Protein AF-A0A1Q7WBQ8-F1 (afdb_monomer_lite)

Structure (mmCIF, N/CA/C/O backbone):
data_AF-A0A1Q7WBQ8-F1
#
_entry.id   AF-A0A1Q7WBQ8-F1
#
loop_
_atom_site.group_PDB
_atom_site.id
_atom_site.type_symbol
_atom_site.label_atom_id
_atom_site.label_alt_id
_atom_site.label_comp_id
_atom_site.label_asym_id
_atom_site.label_entity_id
_atom_site.label_seq_id
_atom_site.pdbx_PDB_ins_code
_atom_site.Cartn_x
_atom_site.Cartn_y
_atom_site.Cartn_z
_atom_site.occupancy
_atom_site.B_iso_or_equiv
_atom_site.auth_seq_id
_atom_site.auth_comp_id
_atom_site.auth_asym_id
_atom_site.auth_atom_id
_atom_site.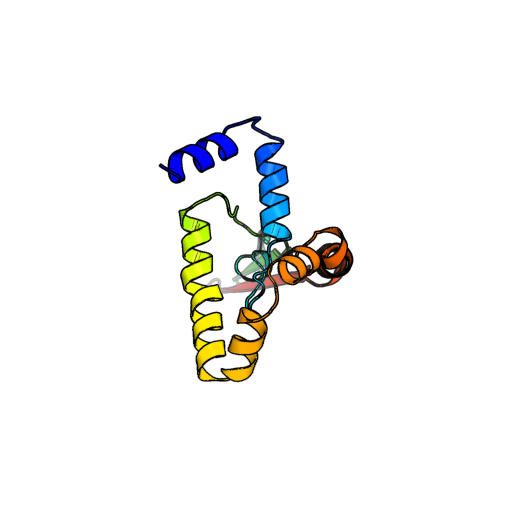pdbx_PDB_model_num
ATOM 1 N N . MET A 1 1 ? 10.502 16.579 19.975 1.00 47.69 1 MET A N 1
ATOM 2 C CA . MET A 1 1 ? 9.260 16.388 19.186 1.00 47.69 1 MET A CA 1
ATOM 3 C C . MET A 1 1 ? 9.135 14.914 18.799 1.00 47.69 1 MET A C 1
ATOM 5 O O . MET A 1 1 ? 10.150 14.234 18.769 1.00 47.69 1 MET A O 1
ATOM 9 N N . ILE A 1 2 ? 7.937 14.410 18.470 1.00 51.09 2 ILE A N 1
ATOM 10 C CA . ILE A 1 2 ? 7.731 13.013 18.008 1.00 51.09 2 ILE A CA 1
ATOM 11 C C . ILE A 1 2 ? 8.656 12.670 16.823 1.00 51.09 2 ILE A C 1
ATOM 13 O O . ILE A 1 2 ? 9.191 11.570 16.739 1.00 51.09 2 ILE A O 1
ATOM 17 N N . LYS A 1 3 ? 8.935 13.648 15.954 1.00 49.38 3 LYS A N 1
ATOM 18 C CA . LYS A 1 3 ? 9.882 13.533 14.835 1.00 49.38 3 LYS A CA 1
ATOM 19 C C . LYS A 1 3 ? 11.294 13.102 15.266 1.00 49.38 3 LYS A C 1
ATOM 21 O O . LYS A 1 3 ? 11.910 12.289 14.585 1.00 49.38 3 LYS A O 1
ATOM 26 N N . ASP A 1 4 ? 11.780 13.597 16.403 1.00 53.31 4 ASP A N 1
ATOM 27 C CA . ASP A 1 4 ? 13.140 13.315 16.881 1.00 53.31 4 ASP A CA 1
ATOM 28 C C . ASP A 1 4 ? 13.260 11.885 17.424 1.00 53.31 4 ASP A C 1
ATOM 30 O O . ASP A 1 4 ? 14.266 11.224 17.193 1.00 53.31 4 ASP A O 1
ATOM 34 N N . GLN A 1 5 ? 12.202 11.369 18.061 1.00 57.50 5 GLN A N 1
ATOM 35 C CA . GLN A 1 5 ? 12.140 9.988 18.561 1.00 57.50 5 GLN A CA 1
ATOM 36 C C . GLN A 1 5 ? 12.090 8.968 17.413 1.00 57.50 5 GLN A C 1
ATOM 38 O O . GLN A 1 5 ? 12.747 7.930 17.471 1.00 57.50 5 GLN A O 1
ATOM 43 N N . TYR A 1 6 ? 11.381 9.293 16.327 1.00 55.12 6 TYR A N 1
ATOM 44 C CA . TYR A 1 6 ? 11.367 8.479 15.108 1.00 55.12 6 TYR A CA 1
ATOM 45 C C . TYR A 1 6 ? 12.714 8.502 14.376 1.00 55.12 6 TYR A C 1
ATOM 47 O O . TYR A 1 6 ? 13.190 7.458 13.936 1.00 55.12 6 TYR A O 1
ATOM 55 N N . ASN A 1 7 ? 13.365 9.666 14.301 1.00 56.00 7 ASN A N 1
ATOM 56 C CA . ASN A 1 7 ? 14.715 9.775 13.748 1.00 56.00 7 ASN A CA 1
ATOM 57 C C . ASN A 1 7 ? 15.749 9.017 14.597 1.00 56.00 7 ASN A C 1
ATOM 59 O O . ASN A 1 7 ? 16.709 8.478 14.051 1.00 56.00 7 ASN A O 1
ATOM 63 N N . GLN A 1 8 ? 15.557 8.949 15.918 1.00 57.19 8 GLN A N 1
ATOM 64 C CA . GLN A 1 8 ? 16.416 8.184 16.818 1.00 57.19 8 GLN A CA 1
ATOM 65 C C . GLN A 1 8 ? 16.238 6.669 16.627 1.00 57.19 8 GLN A C 1
ATOM 67 O O . GLN A 1 8 ? 17.239 5.966 16.566 1.00 57.19 8 GLN A O 1
ATOM 72 N N . MET A 1 9 ? 15.008 6.174 16.426 1.00 54.03 9 MET A N 1
ATOM 73 C CA . MET A 1 9 ? 14.751 4.776 16.033 1.00 54.03 9 MET A CA 1
ATOM 74 C C . MET A 1 9 ? 15.319 4.434 14.651 1.00 54.03 9 MET A C 1
ATOM 76 O O . MET A 1 9 ? 15.893 3.366 14.474 1.00 54.03 9 MET A O 1
ATOM 80 N N . TYR A 1 10 ? 15.190 5.336 13.675 1.00 51.00 10 TYR A N 1
ATOM 81 C CA . TYR A 1 10 ? 15.710 5.124 12.320 1.00 51.00 10 TYR A CA 1
ATOM 82 C C . TYR A 1 10 ? 17.247 5.024 12.275 1.00 51.00 10 TYR A C 1
ATOM 84 O O . TYR A 1 10 ? 17.799 4.353 11.403 1.00 51.00 10 TYR A O 1
ATOM 92 N N . ASN A 1 11 ? 17.936 5.673 13.221 1.00 53.81 11 ASN A N 1
ATOM 93 C CA . ASN A 1 11 ? 19.398 5.756 13.275 1.00 53.81 11 ASN A CA 1
ATOM 94 C C . ASN A 1 11 ? 20.056 4.847 14.333 1.00 53.81 11 ASN A C 1
ATOM 96 O O . ASN A 1 11 ? 21.284 4.844 14.426 1.00 53.81 11 ASN A O 1
ATOM 100 N N . HIS A 1 12 ? 19.289 4.087 15.123 1.00 46.88 12 HIS A N 1
ATOM 101 C CA . HIS A 1 12 ? 19.838 3.121 16.082 1.00 46.88 12 HIS A CA 1
ATOM 102 C C . HIS A 1 12 ? 20.068 1.762 15.389 1.00 46.88 12 HIS A C 1
ATOM 104 O O . HIS A 1 12 ? 19.160 1.234 14.751 1.00 46.88 12 HIS A O 1
ATOM 110 N N . ASP A 1 13 ? 21.284 1.213 15.486 1.00 47.75 13 ASP A N 1
ATOM 111 C CA . ASP A 1 13 ? 21.698 -0.121 15.000 1.00 47.75 13 ASP A CA 1
ATOM 112 C C . ASP A 1 13 ? 21.444 -0.408 13.506 1.00 47.75 13 ASP A C 1
ATOM 114 O O . ASP A 1 13 ? 20.605 -1.209 13.084 1.00 47.75 13 ASP A O 1
ATOM 118 N N . ASN A 1 14 ? 22.255 0.282 12.702 1.00 51.25 14 ASN A N 1
ATOM 119 C CA . ASN A 1 14 ? 22.068 0.668 11.301 1.00 51.25 14 ASN A CA 1
ATOM 120 C C . ASN A 1 14 ? 21.960 -0.417 10.189 1.00 51.25 14 ASN A C 1
ATOM 122 O O . ASN A 1 14 ? 21.888 -0.023 9.023 1.00 51.25 14 ASN A O 1
ATOM 126 N N . PRO A 1 15 ? 21.899 -1.738 10.455 1.00 55.09 15 PRO A N 1
ATOM 127 C CA . PRO A 1 15 ? 21.284 -2.683 9.506 1.00 55.09 15 PRO A CA 1
ATOM 128 C C . PRO A 1 15 ? 19.993 -3.332 10.030 1.00 55.09 15 PRO A C 1
ATOM 130 O O . PRO A 1 15 ? 19.080 -3.603 9.252 1.00 55.09 15 PRO A O 1
ATOM 133 N N . VAL A 1 16 ? 19.882 -3.566 11.340 1.00 55.31 16 VAL A N 1
ATOM 134 C CA . VAL A 1 16 ? 18.800 -4.380 11.922 1.00 55.31 16 VAL A CA 1
ATOM 135 C C . VAL A 1 16 ? 17.517 -3.567 12.056 1.00 55.31 16 VAL A C 1
ATOM 137 O O . VAL A 1 16 ? 16.451 -4.041 11.665 1.00 55.31 16 VAL A O 1
ATOM 140 N N . GLY A 1 17 ? 17.610 -2.315 12.518 1.00 53.44 17 GLY A N 1
ATOM 141 C CA . GLY A 1 17 ? 16.442 -1.439 12.672 1.00 53.44 17 GLY A CA 1
ATOM 142 C C . GLY A 1 17 ? 15.743 -1.137 11.341 1.00 53.44 17 GLY A C 1
ATOM 143 O O . GLY A 1 17 ? 14.512 -1.133 11.258 1.00 53.44 17 GLY A O 1
ATOM 144 N N . LYS A 1 18 ? 16.521 -0.968 10.264 1.00 57.84 18 LYS A N 1
ATOM 145 C CA . LYS A 1 18 ? 15.999 -0.734 8.909 1.00 57.84 18 LYS A CA 1
ATOM 146 C C . LYS A 1 18 ? 15.287 -1.958 8.350 1.00 57.84 18 LYS A C 1
ATOM 148 O O . LYS A 1 18 ? 14.173 -1.813 7.860 1.00 57.84 18 LYS A O 1
ATOM 153 N N . VAL A 1 19 ? 15.883 -3.146 8.476 1.00 58.94 19 VAL A N 1
ATOM 154 C CA . VAL A 1 19 ? 15.268 -4.409 8.033 1.00 58.94 19 VAL A CA 1
ATOM 155 C C . VAL A 1 19 ? 14.000 -4.707 8.827 1.00 58.94 19 VAL A C 1
ATOM 157 O O . VAL A 1 19 ? 12.973 -5.035 8.240 1.00 58.94 19 VAL A O 1
ATOM 160 N N . PHE A 1 20 ? 14.035 -4.529 10.148 1.00 59.12 20 PHE A N 1
ATOM 161 C CA . PHE A 1 20 ? 12.864 -4.724 10.999 1.00 59.12 20 PHE A CA 1
ATOM 162 C C . PHE A 1 20 ? 11.722 -3.774 10.623 1.00 59.12 20 PHE A C 1
ATOM 164 O O . PHE A 1 20 ? 10.573 -4.193 10.493 1.00 59.12 20 PHE A O 1
ATOM 171 N N . THR A 1 21 ? 12.028 -2.496 10.389 1.00 59.94 21 THR A N 1
ATOM 172 C CA . THR A 1 21 ? 10.983 -1.526 10.045 1.00 59.94 21 THR A CA 1
ATOM 173 C C . THR A 1 21 ? 10.482 -1.685 8.611 1.00 59.94 21 THR A C 1
ATOM 175 O O . THR A 1 21 ? 9.307 -1.459 8.329 1.00 59.94 21 THR A O 1
ATOM 178 N N . TYR A 1 22 ? 11.343 -2.144 7.706 1.00 56.12 22 TYR A N 1
ATOM 179 C CA . TYR A 1 22 ? 10.949 -2.524 6.356 1.00 56.12 22 TYR A CA 1
ATOM 180 C C . TYR A 1 22 ? 10.022 -3.746 6.364 1.00 56.12 22 TYR A C 1
ATOM 182 O O . TYR A 1 22 ? 8.981 -3.721 5.710 1.00 56.12 22 TYR A O 1
ATOM 190 N N . MET A 1 23 ? 10.315 -4.764 7.187 1.00 59.59 23 MET A N 1
ATOM 191 C CA . MET A 1 23 ? 9.381 -5.872 7.421 1.00 59.59 23 MET A CA 1
ATOM 192 C C . MET A 1 23 ? 8.050 -5.358 7.965 1.00 59.59 23 MET A C 1
ATOM 194 O O . MET A 1 23 ? 7.013 -5.710 7.419 1.00 59.59 23 MET A O 1
ATOM 198 N N . MET A 1 24 ? 8.061 -4.481 8.976 1.00 64.44 24 MET A N 1
ATOM 199 C CA . MET A 1 24 ? 6.837 -3.870 9.517 1.00 64.44 24 MET A CA 1
ATOM 200 C C . MET A 1 24 ? 6.052 -3.068 8.474 1.00 64.44 24 MET A C 1
ATOM 202 O O . MET A 1 24 ? 4.826 -3.081 8.499 1.00 64.44 24 MET A O 1
ATOM 206 N N . THR A 1 25 ? 6.740 -2.401 7.545 1.00 62.59 25 THR A N 1
ATOM 207 C CA . THR A 1 25 ? 6.104 -1.706 6.414 1.00 62.59 25 THR A CA 1
ATOM 208 C C . THR A 1 25 ? 5.447 -2.712 5.476 1.00 62.59 25 THR A C 1
ATOM 210 O O . THR A 1 25 ? 4.292 -2.551 5.111 1.00 62.59 25 THR A O 1
ATOM 213 N N . THR A 1 26 ? 6.155 -3.792 5.158 1.00 61.84 26 THR A N 1
ATOM 214 C CA . THR A 1 26 ? 5.680 -4.860 4.273 1.00 61.84 26 THR A CA 1
ATOM 215 C C . THR A 1 26 ? 4.435 -5.553 4.838 1.00 61.84 26 THR A C 1
ATOM 217 O O . THR A 1 26 ? 3.483 -5.807 4.113 1.00 61.84 26 THR A O 1
ATOM 220 N N . VAL A 1 27 ? 4.395 -5.810 6.150 1.00 63.44 27 VAL A N 1
ATOM 221 C CA . VAL A 1 27 ? 3.238 -6.452 6.804 1.00 63.44 27 VAL A CA 1
ATOM 222 C C . VAL A 1 27 ? 2.136 -5.471 7.220 1.00 63.44 27 VAL A C 1
ATOM 224 O O . VAL A 1 27 ? 1.065 -5.880 7.673 1.00 63.44 27 VAL A O 1
ATOM 227 N N . GLY A 1 28 ? 2.391 -4.170 7.102 1.00 62.81 28 GLY A N 1
ATOM 228 C CA . GLY A 1 28 ? 1.543 -3.101 7.606 1.00 62.81 28 GLY A CA 1
ATOM 229 C C . GLY A 1 28 ? 0.425 -2.719 6.644 1.00 62.81 28 GLY A C 1
ATOM 230 O O . GLY A 1 28 ? 0.437 -1.618 6.113 1.00 62.81 28 GLY A O 1
ATOM 231 N N . ALA A 1 29 ? -0.564 -3.592 6.442 1.00 63.38 29 ALA A N 1
ATOM 232 C CA . ALA A 1 29 ? -1.806 -3.179 5.768 1.00 63.38 29 ALA A CA 1
ATOM 233 C C . ALA A 1 29 ? -2.701 -2.375 6.722 1.00 63.38 29 ALA A C 1
ATOM 235 O O . ALA A 1 29 ? -2.851 -2.764 7.891 1.00 63.38 29 ALA A O 1
ATOM 236 N N . ALA A 1 30 ? -3.306 -1.292 6.229 1.00 60.91 30 ALA A N 1
ATOM 237 C CA . ALA A 1 30 ? -4.300 -0.537 6.978 1.00 60.91 30 ALA A CA 1
ATOM 238 C C . ALA A 1 30 ? -5.553 -1.396 7.228 1.00 60.91 30 ALA A C 1
ATOM 240 O O . ALA A 1 30 ? -5.970 -2.198 6.400 1.00 60.91 30 ALA A O 1
ATOM 241 N N . SER A 1 31 ? -6.184 -1.234 8.393 1.00 59.28 31 SER A N 1
ATOM 242 C CA . SER A 1 31 ? -7.391 -1.984 8.775 1.00 59.28 31 SER A CA 1
ATOM 243 C C . SER A 1 31 ? -8.678 -1.454 8.124 1.00 59.28 31 SER A C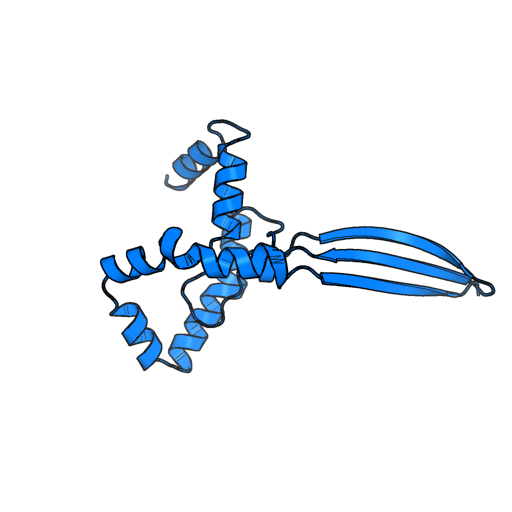 1
ATOM 245 O O . SER A 1 31 ? -9.780 -1.751 8.587 1.00 59.28 31 SER A O 1
ATOM 247 N N . ILE A 1 32 ? -8.543 -0.637 7.079 1.00 57.81 32 ILE A N 1
ATOM 248 C CA . ILE A 1 32 ? -9.642 0.031 6.388 1.00 57.81 32 ILE A CA 1
ATOM 249 C C . ILE A 1 32 ? -9.958 -0.780 5.125 1.00 57.81 32 ILE A C 1
ATOM 251 O O . ILE A 1 32 ? -9.072 -0.956 4.286 1.00 57.81 32 ILE A O 1
ATOM 255 N N . PRO A 1 33 ? -11.194 -1.281 4.967 1.00 69.50 33 PRO A N 1
ATOM 256 C CA . PRO A 1 33 ? -11.587 -2.007 3.766 1.00 69.50 33 PRO A CA 1
ATOM 257 C C . PRO A 1 33 ? -11.322 -1.193 2.494 1.00 69.50 33 PRO A C 1
ATOM 259 O O . PRO A 1 33 ? -11.679 -0.018 2.427 1.00 69.50 33 PRO A O 1
ATOM 262 N N . GLY A 1 34 ? -10.717 -1.829 1.488 1.00 65.50 34 GLY A N 1
ATOM 263 C CA . GLY A 1 34 ? -10.419 -1.204 0.195 1.00 65.50 34 GLY A CA 1
ATOM 264 C C . GLY A 1 34 ? -9.134 -0.372 0.144 1.00 65.50 34 GLY A C 1
ATOM 265 O O . GLY A 1 34 ? -8.919 0.306 -0.854 1.00 65.50 34 GLY A O 1
ATOM 266 N N . THR A 1 35 ? -8.302 -0.409 1.189 1.00 73.75 35 THR A N 1
ATOM 267 C CA . THR A 1 35 ? -6.939 0.146 1.137 1.00 73.75 35 THR A CA 1
ATOM 268 C C . THR A 1 35 ? -5.960 -0.860 0.561 1.00 73.75 35 THR A C 1
ATOM 270 O O . THR A 1 35 ? -6.132 -2.067 0.742 1.00 73.75 35 THR A O 1
ATOM 273 N N . HIS A 1 36 ? -4.934 -0.350 -0.111 1.00 81.12 36 HIS A N 1
ATOM 274 C CA . HIS A 1 36 ? -3.852 -1.170 -0.635 1.00 81.12 36 HIS A CA 1
ATOM 275 C C . HIS A 1 36 ? -2.810 -1.405 0.454 1.00 81.12 36 HIS A C 1
ATOM 277 O O . HIS A 1 36 ? -2.546 -0.529 1.284 1.00 81.12 36 HIS A O 1
ATOM 283 N N . THR A 1 37 ? -2.167 -2.568 0.456 1.00 79.44 37 THR A N 1
ATOM 284 C CA . THR A 1 37 ? -0.935 -2.751 1.228 1.00 79.44 37 THR A CA 1
ATOM 285 C C . THR A 1 37 ? 0.160 -1.812 0.697 1.00 79.44 37 THR A C 1
ATOM 287 O O . THR A 1 37 ? 0.109 -1.383 -0.458 1.00 79.44 37 THR A O 1
ATOM 290 N N . PRO A 1 38 ? 1.193 -1.479 1.490 1.00 77.62 38 PRO A N 1
ATOM 291 C CA . PRO A 1 38 ? 2.307 -0.668 0.999 1.00 77.62 38 PRO A CA 1
ATOM 292 C C . PRO A 1 38 ? 2.974 -1.227 -0.269 1.00 77.62 38 PRO A C 1
ATOM 294 O O . PRO A 1 38 ? 3.375 -0.447 -1.132 1.00 77.62 38 PRO A O 1
ATOM 297 N N . GLY A 1 39 ? 3.058 -2.557 -0.395 1.00 77.81 39 GLY A N 1
ATOM 298 C CA . GLY A 1 39 ? 3.570 -3.234 -1.588 1.00 77.81 39 GLY A CA 1
ATOM 299 C C . GLY A 1 39 ? 2.650 -3.104 -2.800 1.00 77.81 39 GLY A C 1
ATOM 300 O O . GLY A 1 39 ? 3.130 -2.888 -3.904 1.00 77.81 39 GLY A O 1
ATOM 301 N N . GLU A 1 40 ? 1.333 -3.148 -2.604 1.00 81.50 40 GLU A N 1
ATOM 302 C CA . GLU A 1 40 ? 0.360 -2.905 -3.678 1.00 81.50 40 GLU A CA 1
ATOM 303 C C . GLU A 1 40 ? 0.331 -1.430 -4.116 1.00 81.50 40 GLU A C 1
ATOM 305 O O . GLU A 1 40 ? 0.175 -1.144 -5.301 1.00 81.50 40 GLU A O 1
ATOM 310 N N . TYR A 1 41 ? 0.507 -0.488 -3.180 1.00 82.56 41 TYR A N 1
ATOM 311 C CA . TYR A 1 41 ? 0.499 0.950 -3.470 1.00 82.56 41 TYR A CA 1
ATOM 312 C C . TYR A 1 41 ? 1.734 1.392 -4.266 1.00 82.56 41 TYR A C 1
ATOM 314 O O . TYR A 1 41 ? 1.611 2.100 -5.266 1.00 82.56 41 TYR A O 1
ATOM 322 N N . ARG A 1 42 ? 2.932 0.976 -3.834 1.00 83.75 42 ARG A N 1
ATOM 323 C CA . ARG A 1 42 ? 4.184 1.228 -4.561 1.00 83.75 42 ARG A CA 1
ATOM 324 C C . ARG A 1 42 ? 5.105 0.009 -4.499 1.00 83.75 42 ARG A C 1
ATOM 326 O O . ARG A 1 42 ? 5.927 -0.088 -3.582 1.00 83.75 42 ARG A O 1
ATOM 333 N N . PRO A 1 43 ? 4.986 -0.920 -5.461 1.00 86.00 43 PRO A N 1
ATOM 334 C CA . PRO A 1 43 ? 5.786 -2.133 -5.462 1.00 86.00 43 PRO A CA 1
ATOM 335 C C . PRO A 1 43 ? 7.225 -1.865 -5.904 1.00 86.00 43 PRO A C 1
ATOM 337 O O . PRO A 1 43 ? 7.488 -1.218 -6.923 1.00 86.00 43 PRO A O 1
ATOM 340 N N . LEU A 1 44 ? 8.171 -2.465 -5.189 1.00 83.62 44 LEU A N 1
ATOM 341 C CA . LEU A 1 44 ? 9.559 -2.553 -5.603 1.00 83.62 44 LEU A CA 1
ATOM 342 C C . LEU A 1 44 ? 9.632 -3.393 -6.881 1.00 83.62 44 LEU A C 1
ATOM 344 O O . LEU A 1 44 ? 9.213 -4.553 -6.912 1.00 83.62 44 LEU A O 1
ATOM 348 N N . THR A 1 45 ? 10.189 -2.791 -7.927 1.00 87.38 45 THR A N 1
ATOM 349 C CA . THR A 1 45 ? 10.339 -3.396 -9.250 1.00 87.38 45 THR A CA 1
ATOM 350 C C . THR A 1 45 ? 11.816 -3.440 -9.622 1.00 87.38 45 THR A C 1
ATOM 352 O O . THR A 1 45 ? 12.524 -2.446 -9.468 1.00 87.38 45 THR A O 1
ATOM 355 N N . PHE A 1 46 ? 12.290 -4.574 -10.132 1.00 86.56 46 PHE A N 1
ATOM 356 C CA . PHE A 1 46 ? 13.651 -4.715 -10.648 1.00 86.56 46 PHE A CA 1
ATOM 357 C C . PHE A 1 46 ? 13.636 -5.355 -12.031 1.00 86.56 46 PHE A C 1
ATOM 359 O O . PHE A 1 46 ? 12.807 -6.207 -12.332 1.00 86.56 46 PHE A O 1
ATOM 366 N N . GLY A 1 47 ? 14.540 -4.928 -12.902 1.00 86.44 47 GLY A N 1
ATOM 367 C CA . GLY A 1 47 ? 14.530 -5.345 -14.295 1.00 86.44 47 GLY A CA 1
ATOM 368 C C . GLY A 1 47 ? 15.450 -4.496 -15.145 1.00 86.44 47 GLY A C 1
ATOM 369 O O . GLY A 1 47 ? 16.169 -3.637 -14.629 1.00 86.44 47 GLY A O 1
ATOM 370 N N . GLY A 1 48 ? 15.417 -4.736 -16.447 1.00 85.31 48 GLY A N 1
ATOM 371 C CA . GLY A 1 48 ? 16.235 -3.999 -17.393 1.00 85.31 48 GLY A CA 1
ATOM 372 C C . GLY A 1 48 ? 15.648 -4.026 -18.790 1.00 85.31 48 GLY A C 1
ATOM 373 O O . GLY A 1 48 ? 14.913 -4.944 -19.158 1.00 85.31 48 GLY A O 1
ATOM 374 N N . ASP A 1 49 ? 16.015 -3.008 -19.556 1.00 91.00 49 ASP A N 1
ATOM 375 C CA . ASP A 1 49 ? 15.717 -2.925 -20.974 1.00 91.00 49 ASP A CA 1
ATOM 376 C C . ASP A 1 49 ? 16.909 -3.386 -21.804 1.00 91.00 49 ASP A C 1
ATOM 378 O O . ASP A 1 49 ? 18.062 -3.066 -21.499 1.00 91.00 49 ASP A O 1
ATOM 382 N N . VAL A 1 50 ? 16.616 -4.059 -22.910 1.00 88.00 50 VAL A N 1
ATOM 383 C CA . VAL A 1 50 ? 17.591 -4.421 -23.932 1.00 88.00 50 VAL A CA 1
ATOM 384 C C . VAL A 1 50 ? 17.097 -3.923 -25.282 1.00 88.00 50 VAL A C 1
ATOM 386 O O . VAL A 1 50 ? 15.956 -4.166 -25.668 1.00 88.00 50 VAL A O 1
ATOM 389 N N . ASP A 1 51 ? 17.975 -3.240 -26.011 1.00 90.12 51 ASP A N 1
ATOM 390 C CA . ASP A 1 51 ? 17.715 -2.839 -27.388 1.00 90.12 51 ASP A CA 1
ATOM 391 C C . ASP A 1 51 ? 18.148 -3.977 -28.328 1.00 90.12 51 ASP A C 1
ATOM 393 O O . ASP A 1 51 ? 19.321 -4.357 -28.380 1.00 90.12 51 ASP A O 1
ATOM 397 N N . VAL A 1 52 ? 17.194 -4.537 -29.065 1.00 88.31 52 VAL A N 1
ATOM 398 C CA . VAL A 1 52 ? 17.393 -5.636 -30.010 1.00 88.31 52 VAL A CA 1
ATOM 399 C C . VAL A 1 52 ? 17.284 -5.087 -31.436 1.00 88.31 52 VAL A C 1
ATOM 401 O O . VAL A 1 52 ? 16.245 -4.533 -31.804 1.00 88.31 52 VAL A O 1
ATOM 404 N N . PRO A 1 53 ? 18.326 -5.218 -32.273 1.00 86.25 53 PRO A N 1
ATOM 405 C CA . PRO A 1 53 ? 18.230 -4.824 -33.671 1.00 86.25 53 PRO A CA 1
ATOM 406 C C . PRO A 1 53 ? 17.271 -5.760 -34.417 1.00 86.25 53 PRO A C 1
ATOM 408 O O . PRO A 1 53 ? 17.381 -6.984 -34.327 1.00 86.25 53 PRO A O 1
ATOM 411 N N . VAL A 1 54 ? 16.352 -5.182 -35.188 1.00 88.12 54 VAL A N 1
ATOM 412 C CA . VAL A 1 54 ? 15.419 -5.904 -36.064 1.00 88.12 54 VAL A CA 1
ATOM 413 C C . VAL A 1 54 ? 15.561 -5.400 -37.500 1.00 88.12 54 VAL A C 1
ATOM 415 O O . VAL A 1 54 ? 16.130 -4.342 -37.749 1.00 88.12 54 VAL A O 1
ATOM 418 N N . ALA A 1 55 ? 15.050 -6.154 -38.477 1.00 86.44 55 ALA A N 1
ATOM 419 C CA . ALA A 1 55 ? 15.307 -5.904 -39.902 1.00 86.44 55 ALA A CA 1
ATOM 420 C C . ALA A 1 55 ? 14.967 -4.479 -40.396 1.00 86.44 55 ALA A C 1
ATOM 422 O O . ALA A 1 55 ? 15.506 -4.044 -41.409 1.00 86.44 55 ALA A O 1
ATOM 423 N N . ILE A 1 56 ? 14.080 -3.762 -39.699 1.00 85.62 56 ILE A N 1
ATOM 424 C CA . ILE A 1 56 ? 13.570 -2.437 -40.089 1.00 85.62 56 ILE A CA 1
ATOM 425 C C . ILE A 1 56 ? 13.703 -1.369 -38.985 1.00 85.62 56 ILE A C 1
ATOM 427 O O . ILE A 1 56 ? 13.044 -0.329 -39.048 1.00 85.62 56 ILE A O 1
ATOM 431 N N . GLY A 1 57 ? 14.526 -1.604 -37.959 1.00 89.19 57 GLY A N 1
ATOM 432 C CA . GLY A 1 57 ? 14.651 -0.683 -36.828 1.00 89.19 57 GLY A CA 1
ATOM 433 C C . GLY A 1 57 ? 15.287 -1.306 -35.592 1.00 89.19 57 GLY A C 1
ATOM 434 O O . GLY A 1 57 ? 16.000 -2.304 -35.671 1.00 89.19 57 GLY A O 1
ATOM 435 N N . THR A 1 58 ? 14.984 -0.725 -34.437 1.00 89.62 58 THR A N 1
ATOM 436 C CA . THR A 1 58 ? 15.403 -1.239 -33.130 1.00 89.62 58 THR A CA 1
ATOM 437 C C . THR A 1 58 ? 14.170 -1.480 -32.276 1.00 89.62 58 THR A C 1
ATOM 439 O O . THR A 1 58 ? 13.331 -0.591 -32.131 1.00 89.62 58 THR A O 1
ATOM 442 N N . GLU A 1 59 ? 14.069 -2.670 -31.698 1.00 88.62 59 GLU A N 1
ATOM 443 C CA . GLU A 1 59 ? 13.043 -3.017 -30.720 1.00 88.62 59 GLU A CA 1
ATOM 444 C C . GLU A 1 59 ? 13.635 -2.884 -29.320 1.00 88.62 59 GLU A C 1
ATOM 446 O O . GLU A 1 59 ? 14.610 -3.561 -28.998 1.00 88.62 59 GLU A O 1
ATOM 451 N N . ARG A 1 60 ? 13.066 -2.029 -28.471 1.00 89.38 60 ARG A N 1
ATOM 452 C CA . ARG A 1 60 ? 13.422 -2.005 -27.051 1.00 89.38 60 ARG A CA 1
ATOM 453 C C . ARG A 1 60 ? 12.518 -2.973 -26.309 1.00 89.38 60 ARG A C 1
ATOM 455 O O . ARG A 1 60 ? 11.307 -2.798 -26.354 1.00 89.38 60 ARG A O 1
ATOM 462 N N . VAL A 1 61 ? 13.094 -3.952 -25.622 1.00 88.25 61 VAL A N 1
ATOM 463 C CA . VAL A 1 61 ? 12.356 -4.928 -24.810 1.00 88.25 61 VAL A CA 1
ATOM 464 C C . VAL A 1 61 ? 12.743 -4.752 -23.346 1.00 88.25 61 VAL A C 1
ATOM 466 O O . VAL A 1 61 ? 13.910 -4.915 -22.995 1.00 88.25 61 VAL A O 1
ATOM 469 N N . GLY A 1 62 ? 11.770 -4.427 -22.501 1.00 89.75 62 GLY A N 1
ATOM 470 C CA . GLY A 1 62 ? 11.904 -4.320 -21.051 1.00 89.75 62 GLY A CA 1
ATOM 471 C C . GLY A 1 62 ? 11.367 -5.569 -20.362 1.00 89.75 62 GLY A C 1
ATOM 472 O O . GLY A 1 62 ? 10.264 -6.024 -20.665 1.00 89.75 62 GLY A O 1
ATOM 473 N N . VAL A 1 63 ? 12.133 -6.136 -19.427 1.00 88.12 63 VAL A N 1
ATOM 474 C CA . VAL A 1 63 ? 11.660 -7.217 -18.548 1.00 88.12 63 VAL A CA 1
ATOM 475 C C . VAL A 1 63 ? 11.800 -6.764 -17.106 1.00 88.12 63 VAL A C 1
ATOM 477 O O . VAL A 1 63 ? 12.912 -6.541 -16.621 1.00 88.12 63 VAL A O 1
ATOM 480 N N . HIS A 1 64 ? 10.667 -6.660 -16.418 1.00 90.19 64 HIS A N 1
ATOM 481 C CA . HIS A 1 64 ? 10.575 -6.161 -15.055 1.00 90.19 64 HIS A CA 1
ATOM 482 C C . HIS A 1 64 ? 9.853 -7.163 -14.158 1.00 90.19 64 HIS A C 1
ATOM 484 O O . HIS A 1 64 ? 8.730 -7.576 -14.430 1.00 90.19 64 HIS A O 1
ATOM 490 N N . VAL A 1 65 ? 10.491 -7.544 -13.057 1.00 87.25 65 VAL A N 1
ATOM 491 C CA . VAL A 1 65 ? 9.875 -8.312 -11.978 1.00 87.25 65 VAL A CA 1
ATOM 492 C C . VAL A 1 65 ? 9.343 -7.326 -10.953 1.00 87.25 65 VAL A C 1
ATOM 494 O O . VAL A 1 65 ? 10.096 -6.528 -10.392 1.00 87.25 65 VAL A O 1
ATOM 497 N N . VAL A 1 66 ? 8.041 -7.388 -10.715 1.00 88.56 66 VAL A N 1
ATOM 498 C CA . VAL A 1 66 ? 7.356 -6.599 -9.699 1.00 88.56 66 VAL A CA 1
ATOM 499 C C . VAL A 1 66 ? 7.143 -7.484 -8.479 1.00 88.56 66 VAL A C 1
ATOM 501 O O . VAL A 1 66 ? 6.667 -8.616 -8.595 1.00 88.56 66 VAL A O 1
ATOM 504 N N . THR A 1 67 ? 7.541 -6.976 -7.318 1.00 83.75 67 THR A N 1
ATOM 505 C CA . THR A 1 67 ? 7.485 -7.714 -6.055 1.00 83.75 67 THR A CA 1
ATOM 506 C C . THR A 1 67 ? 6.348 -7.209 -5.167 1.00 83.75 67 THR A C 1
ATOM 508 O O . THR A 1 67 ? 5.975 -6.041 -5.275 1.00 83.75 67 THR A O 1
ATOM 511 N N . PRO A 1 68 ? 5.865 -8.028 -4.217 1.00 79.31 68 PRO A N 1
ATOM 512 C CA . PRO A 1 68 ? 4.974 -7.564 -3.150 1.00 79.31 68 PRO A CA 1
ATOM 513 C C . PRO A 1 68 ? 5.651 -6.667 -2.111 1.00 79.31 68 PRO A C 1
ATOM 515 O O . PRO A 1 68 ? 5.027 -6.265 -1.129 1.00 79.31 68 PRO A O 1
ATOM 518 N N . LEU A 1 69 ? 6.949 -6.400 -2.253 1.00 82.19 69 LEU A N 1
ATOM 519 C CA . LEU A 1 69 ? 7.675 -5.585 -1.298 1.00 82.19 69 LEU A CA 1
ATOM 520 C C . LEU A 1 69 ? 7.503 -4.107 -1.660 1.00 82.19 69 LEU A C 1
ATOM 522 O O . LEU A 1 69 ? 7.594 -3.763 -2.835 1.00 82.19 69 LEU A O 1
ATOM 526 N N . PRO A 1 70 ? 7.291 -3.215 -0.684 1.00 83.19 70 PRO A N 1
ATOM 527 C CA . PRO A 1 70 ? 7.187 -1.789 -0.953 1.00 83.19 70 PRO A CA 1
ATOM 528 C C . PRO A 1 70 ? 8.532 -1.214 -1.416 1.00 83.19 70 PRO A C 1
ATOM 530 O O . PRO A 1 70 ? 9.592 -1.575 -0.896 1.00 83.19 70 PRO A O 1
ATOM 533 N N . ASP A 1 71 ? 8.499 -0.257 -2.340 1.00 83.81 71 ASP A N 1
ATOM 534 C CA . ASP A 1 71 ? 9.677 0.518 -2.761 1.00 83.81 71 ASP A CA 1
ATOM 535 C C . ASP A 1 71 ? 10.139 1.544 -1.705 1.00 83.81 71 ASP A C 1
ATOM 537 O O . ASP A 1 71 ? 11.165 2.208 -1.867 1.00 83.81 71 ASP A O 1
ATOM 541 N N . PHE A 1 72 ? 9.403 1.645 -0.594 1.00 76.31 72 PHE A N 1
ATOM 542 C CA . PHE A 1 72 ? 9.597 2.635 0.453 1.00 76.31 72 PHE A CA 1
ATOM 543 C C . PHE A 1 72 ? 9.558 2.040 1.860 1.00 76.31 72 PHE A C 1
ATOM 545 O O . PHE A 1 72 ? 9.151 0.902 2.093 1.00 76.31 72 PHE A O 1
ATOM 552 N N . ASN A 1 73 ? 9.972 2.851 2.835 1.00 73.69 73 ASN A N 1
ATOM 553 C CA . ASN A 1 73 ? 9.924 2.505 4.251 1.00 73.69 73 ASN A CA 1
ATOM 554 C C . ASN A 1 73 ? 8.983 3.459 5.002 1.00 73.69 73 ASN A C 1
ATOM 556 O O . ASN A 1 73 ? 9.132 4.676 4.900 1.00 73.69 73 ASN A O 1
ATOM 560 N N . ILE A 1 74 ? 8.061 2.926 5.812 1.00 69.06 74 ILE A N 1
ATOM 561 C CA . ILE A 1 74 ? 7.063 3.705 6.567 1.00 69.06 74 ILE A CA 1
ATOM 562 C C . ILE A 1 74 ? 7.682 4.670 7.594 1.00 69.06 74 ILE A C 1
ATOM 564 O O . ILE A 1 74 ? 7.018 5.594 8.083 1.00 69.06 74 ILE A O 1
ATOM 568 N N . THR A 1 75 ? 8.960 4.484 7.949 1.00 71.25 75 THR A N 1
ATOM 569 C CA . THR A 1 75 ? 9.697 5.447 8.784 1.00 71.25 75 THR A CA 1
ATOM 570 C C . THR A 1 75 ? 10.007 6.744 8.065 1.00 71.25 75 THR A C 1
ATOM 572 O O . THR A 1 75 ? 10.174 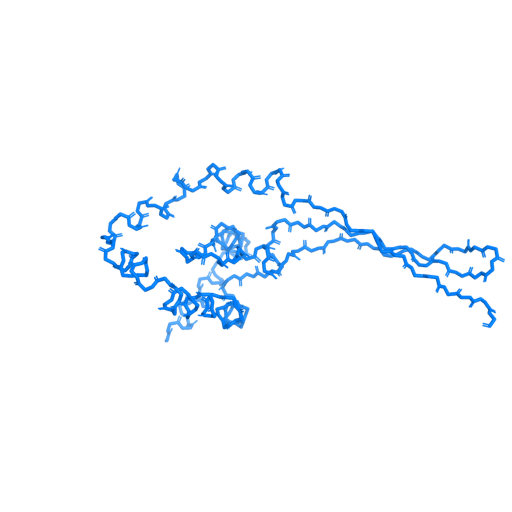7.763 8.737 1.00 71.25 75 THR A O 1
ATOM 575 N N . ASN A 1 76 ? 10.073 6.741 6.730 1.00 79.56 76 ASN A N 1
ATOM 576 C CA . ASN A 1 76 ? 10.193 7.976 5.976 1.00 79.56 76 ASN A CA 1
ATOM 577 C C . ASN A 1 76 ? 8.880 8.753 6.103 1.00 79.56 76 ASN A C 1
ATOM 579 O O . ASN A 1 76 ? 7.812 8.303 5.688 1.00 79.56 76 ASN A O 1
ATOM 583 N N . ALA A 1 77 ? 8.962 9.934 6.714 1.00 74.75 77 ALA A N 1
ATOM 584 C CA . ALA A 1 77 ? 7.793 10.759 6.965 1.00 74.75 77 ALA A CA 1
ATOM 585 C C . ALA A 1 77 ? 7.088 11.179 5.668 1.00 74.75 77 ALA A C 1
ATOM 587 O O . ALA A 1 77 ? 5.863 11.218 5.657 1.00 74.75 77 ALA A O 1
ATOM 588 N N . GLN A 1 78 ? 7.837 11.473 4.602 1.00 82.62 78 GLN A N 1
ATOM 589 C CA . GLN A 1 78 ? 7.270 11.915 3.331 1.00 82.62 78 GLN A CA 1
ATOM 590 C C . GLN A 1 78 ? 6.506 10.781 2.647 1.00 82.62 78 GLN A C 1
ATOM 592 O O . GLN A 1 78 ? 5.349 10.964 2.284 1.00 82.62 78 GLN A O 1
ATOM 597 N N . ASP A 1 79 ? 7.122 9.602 2.549 1.00 79.56 79 ASP A N 1
ATOM 598 C CA . ASP A 1 79 ? 6.504 8.422 1.936 1.00 79.56 79 ASP A CA 1
ATOM 599 C C . ASP A 1 79 ? 5.255 7.973 2.697 1.00 79.56 79 ASP A C 1
ATOM 601 O O . ASP A 1 79 ? 4.224 7.659 2.107 1.00 79.56 79 ASP A O 1
ATOM 605 N N . ARG A 1 80 ? 5.314 8.006 4.033 1.00 81.44 80 ARG A N 1
ATOM 606 C CA . ARG A 1 80 ? 4.149 7.705 4.864 1.00 81.44 80 ARG A CA 1
ATOM 607 C C . ARG A 1 80 ? 3.015 8.703 4.638 1.00 81.44 80 ARG A C 1
ATOM 609 O O . ARG A 1 80 ? 1.862 8.290 4.579 1.00 81.44 80 ARG A O 1
ATOM 616 N N . TRP A 1 81 ? 3.313 10.000 4.560 1.00 82.38 81 TRP A N 1
ATOM 617 C CA . TRP A 1 81 ? 2.285 11.015 4.312 1.00 82.38 81 TRP A CA 1
ATOM 618 C C . TRP A 1 81 ? 1.671 10.891 2.920 1.00 82.38 81 TRP A C 1
ATOM 620 O O . TRP A 1 81 ? 0.463 11.081 2.791 1.00 82.38 81 TRP A O 1
ATOM 630 N N . ASP A 1 82 ? 2.471 10.536 1.917 1.00 87.56 82 ASP A N 1
ATOM 631 C CA . ASP A 1 82 ? 1.992 10.250 0.567 1.00 87.56 82 ASP A CA 1
ATOM 632 C C . ASP A 1 82 ? 0.988 9.087 0.567 1.00 87.56 82 ASP A C 1
ATOM 634 O O . ASP A 1 82 ? -0.160 9.273 0.167 1.00 87.56 82 ASP A O 1
ATOM 638 N N . TYR A 1 83 ? 1.371 7.942 1.145 1.00 81.75 83 TYR A N 1
ATOM 639 C CA . TYR A 1 83 ? 0.491 6.777 1.294 1.00 81.75 83 TYR A CA 1
ATOM 640 C C . TYR A 1 83 ? -0.798 7.113 2.058 1.00 81.75 83 TYR A C 1
ATOM 642 O O . TYR A 1 83 ? -1.900 6.749 1.644 1.00 81.75 83 TYR A O 1
ATOM 650 N N . VAL A 1 84 ? -0.694 7.868 3.159 1.00 81.75 84 VAL A N 1
ATOM 651 C CA . VAL A 1 84 ? -1.881 8.244 3.935 1.00 81.75 84 VAL A CA 1
ATOM 652 C C . VAL A 1 84 ? -2.837 9.108 3.112 1.00 81.75 84 VAL A C 1
ATOM 654 O O . VAL A 1 84 ? -4.043 8.867 3.131 1.00 81.75 84 VAL A O 1
ATOM 657 N N . THR A 1 85 ? -2.303 10.100 2.401 1.00 87.50 85 THR A N 1
ATOM 658 C CA . THR A 1 85 ? -3.091 11.121 1.698 1.00 87.50 85 THR A CA 1
ATOM 659 C C . THR A 1 85 ? -3.735 10.585 0.426 1.00 87.50 85 THR A C 1
ATOM 661 O O . THR A 1 85 ? -4.860 10.974 0.117 1.00 87.50 85 THR A O 1
ATOM 664 N N . HIS A 1 86 ? -3.049 9.701 -0.296 1.00 89.88 86 HIS A N 1
ATOM 665 C CA . HIS A 1 86 ? -3.497 9.233 -1.606 1.00 89.88 86 HIS A CA 1
ATOM 666 C C . HIS A 1 86 ? -4.206 7.876 -1.580 1.00 89.88 86 HIS A C 1
ATOM 668 O O . HIS A 1 86 ? -4.983 7.610 -2.493 1.00 89.88 86 HIS A O 1
ATOM 674 N N . ASP A 1 87 ? -4.011 7.057 -0.543 1.00 86.75 87 ASP A N 1
ATOM 675 C CA . ASP A 1 87 ? -4.660 5.743 -0.440 1.00 86.75 87 ASP A CA 1
ATOM 676 C C . ASP A 1 87 ? -5.636 5.677 0.742 1.00 86.75 87 ASP A C 1
ATOM 678 O O . ASP A 1 87 ? -6.859 5.616 0.578 1.00 86.75 87 ASP A O 1
ATOM 682 N N . THR A 1 88 ? -5.108 5.761 1.966 1.00 83.31 88 THR A N 1
ATOM 683 C CA . THR A 1 88 ? -5.900 5.404 3.154 1.00 83.31 88 THR A CA 1
ATOM 684 C C . THR A 1 88 ? -6.982 6.419 3.518 1.00 83.31 88 THR A C 1
ATOM 686 O O . THR A 1 88 ? -8.088 6.030 3.900 1.00 83.31 88 THR A O 1
ATOM 689 N N . LEU A 1 89 ? -6.696 7.721 3.409 1.00 86.62 89 LEU A N 1
ATOM 690 C CA . LEU A 1 89 ? -7.650 8.769 3.757 1.00 86.62 89 LEU A CA 1
ATOM 691 C C . LEU A 1 89 ? -8.836 8.799 2.777 1.00 86.62 89 LEU A C 1
ATOM 693 O O . LEU A 1 89 ? -9.974 8.792 3.257 1.00 86.62 89 LEU A O 1
ATOM 697 N N . PRO A 1 90 ? -8.629 8.773 1.445 1.00 89.44 90 PRO A N 1
ATOM 698 C CA . PRO A 1 90 ? -9.730 8.661 0.494 1.00 89.44 90 PRO A CA 1
ATOM 699 C C . PRO A 1 90 ? -10.573 7.398 0.706 1.00 89.44 90 PRO A C 1
ATOM 701 O O . PRO A 1 90 ? -11.802 7.483 0.715 1.00 89.44 90 PRO A O 1
ATOM 704 N N . ALA A 1 91 ? -9.946 6.241 0.954 1.00 85.44 91 ALA A N 1
ATOM 705 C CA . ALA A 1 91 ? -10.665 4.995 1.231 1.00 85.44 91 ALA A CA 1
ATOM 706 C C . ALA A 1 91 ? -11.527 5.094 2.500 1.00 85.44 91 ALA A C 1
ATOM 708 O O . ALA A 1 91 ? -12.681 4.666 2.513 1.00 85.44 91 ALA A O 1
ATOM 709 N N . TYR A 1 92 ? -11.008 5.724 3.557 1.00 83.31 92 TYR A N 1
ATOM 710 C CA . TYR A 1 92 ? -11.772 5.971 4.778 1.00 83.31 92 TYR A CA 1
ATOM 711 C C . TYR A 1 92 ? -12.962 6.907 4.548 1.00 83.31 92 TYR A C 1
ATOM 713 O O . TYR A 1 92 ? -14.065 6.646 5.029 1.00 83.31 92 TYR A O 1
ATOM 721 N N . GLN A 1 93 ? -12.757 7.995 3.802 1.00 88.75 93 GLN A N 1
ATOM 722 C CA . GLN A 1 93 ? -13.832 8.925 3.451 1.00 88.75 93 GLN A CA 1
ATOM 723 C C . GLN A 1 93 ? -14.923 8.222 2.642 1.00 88.75 93 GLN A C 1
ATOM 725 O O . GLN A 1 93 ? -16.104 8.402 2.933 1.00 88.75 93 GLN A O 1
ATOM 730 N N . LYS A 1 94 ? -14.528 7.367 1.695 1.00 89.25 94 LYS A N 1
ATOM 731 C CA . LYS A 1 94 ? -15.449 6.539 0.921 1.00 89.25 94 LYS A CA 1
ATOM 732 C C . LYS A 1 94 ? -16.223 5.561 1.806 1.00 89.25 94 LYS A C 1
ATOM 734 O O . LYS A 1 94 ? -17.438 5.481 1.694 1.00 89.25 94 LYS A O 1
ATOM 739 N N . LEU A 1 95 ? -15.561 4.893 2.752 1.00 87.69 95 LEU A N 1
ATOM 740 C CA . LEU A 1 95 ? -16.226 4.010 3.715 1.00 87.69 95 LEU A CA 1
ATOM 741 C C . LEU A 1 95 ? -17.282 4.756 4.547 1.00 87.69 95 LEU A C 1
ATOM 743 O O . LEU A 1 95 ? -18.372 4.234 4.767 1.00 87.69 95 LEU A O 1
ATOM 747 N N . LEU A 1 96 ? -16.979 5.975 5.000 1.00 89.12 96 LEU A N 1
ATOM 748 C CA . LEU A 1 96 ? -17.932 6.800 5.748 1.00 89.12 96 LEU A CA 1
ATOM 749 C C . LEU A 1 96 ? -19.140 7.228 4.906 1.00 89.12 96 LEU A C 1
ATOM 751 O O . LEU A 1 96 ? -20.234 7.358 5.453 1.00 89.12 96 LEU A O 1
ATOM 755 N N . GLN A 1 97 ? -18.936 7.472 3.611 1.00 91.62 97 GLN A N 1
ATOM 756 C CA . GLN A 1 97 ? -19.991 7.879 2.682 1.00 91.62 97 GLN A CA 1
ATOM 757 C C . GLN A 1 97 ? -20.871 6.695 2.268 1.00 91.62 97 GLN A C 1
ATOM 759 O O . GLN A 1 97 ? -22.094 6.780 2.368 1.00 91.62 97 GLN A O 1
ATOM 764 N N . ASP A 1 98 ? -20.250 5.593 1.851 1.00 93.31 98 ASP A N 1
ATOM 765 C CA . ASP A 1 98 ? -20.931 4.460 1.221 1.00 93.31 98 ASP A CA 1
ATOM 766 C C . ASP A 1 98 ? -21.461 3.452 2.256 1.00 93.31 98 ASP A C 1
ATOM 768 O O . ASP A 1 98 ? -22.525 2.856 2.073 1.00 93.31 98 ASP A O 1
ATOM 772 N N . HIS A 1 99 ? -20.741 3.261 3.368 1.00 90.88 99 HIS A N 1
ATOM 773 C CA . HIS A 1 99 ? -21.033 2.236 4.378 1.00 90.88 99 HIS A CA 1
ATOM 774 C C . HIS A 1 99 ? -20.888 2.763 5.822 1.00 90.88 99 HIS A C 1
ATOM 776 O O . HIS A 1 99 ? -20.098 2.234 6.617 1.00 90.88 99 HIS A O 1
ATOM 782 N N . PRO A 1 100 ? -21.677 3.777 6.224 1.00 90.06 100 PRO A N 1
ATOM 783 C CA . PRO A 1 100 ? -21.543 4.423 7.531 1.00 90.06 100 PRO A CA 1
ATOM 784 C C . PRO A 1 100 ? -21.754 3.468 8.715 1.00 90.06 100 PRO A C 1
ATOM 786 O O . PRO A 1 100 ? -21.096 3.608 9.747 1.00 90.06 100 PRO A O 1
ATOM 789 N N . ASP A 1 101 ? -22.633 2.473 8.583 1.00 92.56 101 ASP A N 1
ATOM 790 C CA . ASP A 1 101 ? -22.871 1.493 9.648 1.00 92.56 101 ASP A CA 1
ATOM 791 C C . ASP A 1 101 ? -21.684 0.542 9.833 1.00 92.56 101 ASP A C 1
ATOM 793 O O . ASP A 1 101 ? -21.306 0.242 10.967 1.00 92.56 101 ASP A O 1
ATOM 797 N N . GLN A 1 102 ? -21.025 0.148 8.740 1.00 87.12 102 GLN A N 1
ATOM 798 C CA . GLN A 1 102 ? -19.788 -0.630 8.797 1.00 87.12 102 GLN A CA 1
ATOM 799 C C . GLN A 1 102 ? -18.658 0.186 9.438 1.00 87.12 102 GLN A C 1
ATOM 801 O O . GLN A 1 102 ? -17.936 -0.324 10.296 1.00 87.12 102 GLN A O 1
ATOM 806 N N . ALA A 1 103 ? -18.532 1.471 9.089 1.00 86.75 103 ALA A N 1
ATOM 807 C CA . ALA A 1 103 ? -17.560 2.360 9.721 1.00 86.75 103 ALA A CA 1
ATOM 808 C C . ALA A 1 103 ? -17.789 2.468 11.239 1.00 86.75 103 ALA A C 1
ATOM 810 O O . ALA A 1 103 ? -16.843 2.355 12.021 1.00 86.75 103 ALA A O 1
ATOM 811 N N . ARG A 1 104 ? -19.048 2.622 11.674 1.00 86.50 104 ARG A N 1
ATOM 812 C CA . ARG A 1 104 ? -19.413 2.645 13.100 1.00 86.50 104 ARG A CA 1
ATOM 813 C C . ARG A 1 104 ? -19.064 1.343 13.806 1.00 86.50 104 ARG A C 1
ATOM 815 O O . ARG A 1 104 ? -18.500 1.402 14.892 1.00 86.50 104 ARG A O 1
ATOM 822 N N . GLN A 1 105 ? -19.365 0.194 13.203 1.00 86.94 105 GLN A N 1
ATOM 823 C CA . GLN A 1 105 ? -19.013 -1.111 13.769 1.00 86.94 105 GLN A CA 1
ATOM 824 C C . GLN A 1 105 ? -17.507 -1.244 13.963 1.00 86.94 105 GLN A C 1
ATOM 826 O O . GLN A 1 105 ? -17.067 -1.602 15.051 1.00 86.94 105 GLN A O 1
ATOM 831 N N . ILE A 1 106 ? -16.721 -0.878 12.946 1.00 83.00 106 ILE A N 1
ATOM 832 C CA . ILE A 1 106 ? -15.262 -0.880 13.035 1.00 83.00 106 ILE A CA 1
ATOM 833 C C . ILE A 1 106 ? -14.823 -0.001 14.207 1.00 83.00 106 ILE A C 1
ATOM 835 O O . ILE A 1 106 ? -14.070 -0.466 15.062 1.00 83.00 106 ILE A O 1
ATOM 839 N N . ILE A 1 107 ? -15.275 1.257 14.282 1.00 85.25 107 ILE A N 1
ATOM 840 C CA . ILE A 1 107 ? -14.925 2.211 15.357 1.00 85.25 107 ILE A CA 1
ATOM 841 C C . ILE A 1 107 ? -15.328 1.689 16.742 1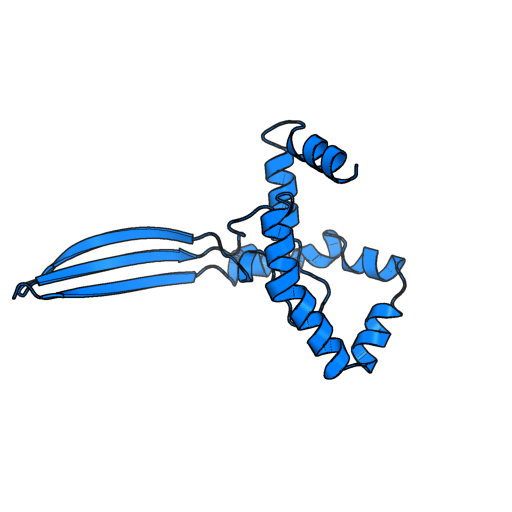.00 85.25 107 ILE A C 1
ATOM 843 O O . ILE A 1 107 ? -14.570 1.867 17.693 1.00 85.25 107 ILE A O 1
ATOM 847 N N . ALA A 1 108 ? -16.478 1.025 16.845 1.00 89.44 108 ALA A N 1
ATOM 848 C CA . ALA A 1 108 ? -16.989 0.460 18.087 1.00 89.44 108 ALA A CA 1
ATOM 849 C C . ALA A 1 108 ? -16.242 -0.805 18.547 1.00 89.44 108 ALA A C 1
ATOM 851 O O . ALA A 1 108 ? -16.401 -1.198 19.703 1.00 89.44 108 ALA A O 1
ATOM 852 N N . THR A 1 109 ? -15.428 -1.439 17.692 1.00 87.19 109 THR A N 1
ATOM 853 C CA . THR A 1 109 ? -14.638 -2.616 18.076 1.00 87.19 109 THR A CA 1
ATOM 854 C C . THR A 1 109 ? -13.703 -2.279 19.245 1.00 87.19 109 THR A C 1
ATOM 856 O O . THR A 1 109 ? -12.902 -1.342 19.123 1.00 87.19 109 THR A O 1
ATOM 859 N N . PRO A 1 110 ? -13.733 -3.055 20.347 1.00 90.19 110 PRO A N 1
ATOM 860 C CA . PRO A 1 110 ? -12.829 -2.866 21.474 1.00 90.19 110 PRO A CA 1
ATOM 861 C C . PRO A 1 110 ? -11.360 -2.823 21.042 1.00 90.19 110 PRO A C 1
ATOM 863 O O . PRO A 1 110 ? -10.914 -3.573 20.170 1.00 90.19 110 PRO A O 1
ATOM 866 N N . VAL A 1 111 ? -10.577 -1.949 21.676 1.00 83.44 111 VAL A N 1
ATOM 867 C CA . VAL A 1 111 ? -9.155 -1.757 21.342 1.00 83.44 111 VAL A CA 1
ATOM 868 C C . VAL A 1 111 ? -8.369 -3.060 21.505 1.00 83.44 111 VAL A C 1
ATOM 870 O O . VAL A 1 111 ? -7.494 -3.355 20.696 1.00 83.44 111 VAL A O 1
ATOM 873 N N . GLN A 1 112 ? -8.703 -3.862 22.515 1.00 83.62 112 GLN A N 1
ATOM 874 C CA . GLN A 1 112 ? -8.089 -5.161 22.779 1.00 83.62 112 GLN A CA 1
ATOM 875 C C . GLN A 1 112 ? -8.293 -6.123 21.606 1.00 83.62 112 GLN A C 1
ATOM 877 O O . GLN A 1 112 ? -7.334 -6.755 21.163 1.00 83.62 112 GLN A O 1
ATOM 882 N N . ASP A 1 113 ? -9.506 -6.170 21.057 1.00 84.81 113 ASP A N 1
ATOM 883 C CA . ASP A 1 113 ? -9.839 -7.024 19.917 1.00 84.81 113 ASP A CA 1
ATOM 884 C C . ASP A 1 113 ? -9.141 -6.534 18.649 1.00 84.81 113 ASP A C 1
ATOM 886 O O . ASP A 1 113 ? -8.572 -7.330 17.903 1.00 84.81 113 ASP A O 1
ATOM 890 N N . ARG A 1 114 ? -9.082 -5.212 18.442 1.00 79.69 114 ARG A N 1
ATOM 891 C CA . ARG A 1 114 ? -8.320 -4.609 17.338 1.00 79.69 114 ARG A CA 1
ATOM 892 C C . ARG A 1 114 ? -6.835 -4.956 17.422 1.00 79.69 114 ARG A C 1
ATOM 894 O O . ARG A 1 114 ? -6.241 -5.330 16.416 1.00 79.69 114 ARG A O 1
ATOM 901 N N . ILE A 1 115 ? -6.233 -4.874 18.608 1.00 81.69 115 ILE A N 1
ATOM 902 C CA . ILE A 1 115 ? -4.837 -5.278 18.817 1.00 81.69 115 ILE A CA 1
ATOM 903 C C . ILE A 1 115 ? -4.676 -6.768 18.515 1.00 81.69 115 ILE A C 1
ATOM 905 O O . ILE A 1 115 ? -3.746 -7.139 17.805 1.00 81.69 115 ILE A O 1
ATOM 909 N N . ALA A 1 116 ? -5.575 -7.621 19.014 1.00 84.19 116 ALA A N 1
ATOM 910 C CA . ALA A 1 116 ? -5.517 -9.061 18.782 1.00 84.19 116 ALA A CA 1
ATOM 911 C C . ALA A 1 116 ? -5.592 -9.415 17.287 1.00 84.19 116 ALA A C 1
ATOM 913 O O . ALA A 1 116 ? -4.794 -10.224 16.820 1.00 84.19 116 ALA A O 1
ATOM 914 N N . GLN A 1 117 ? -6.475 -8.759 16.531 1.00 81.00 117 GLN A N 1
ATOM 915 C CA . G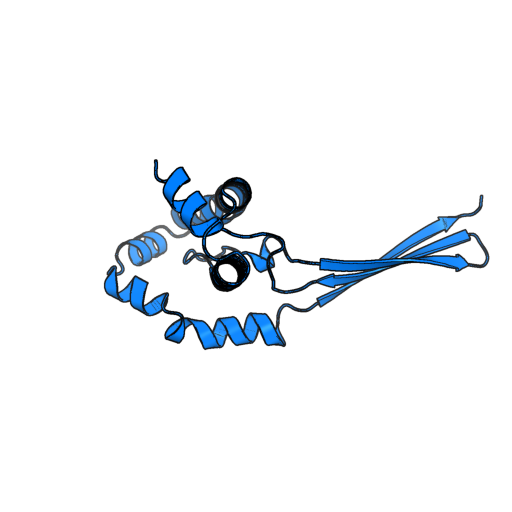LN A 1 117 ? -6.610 -8.926 15.0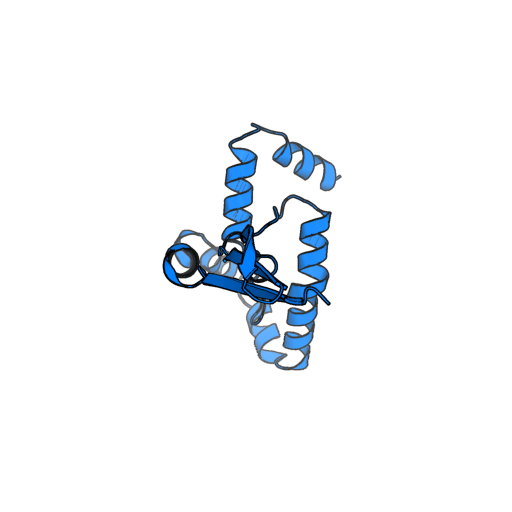79 1.00 81.00 117 GLN A CA 1
ATOM 916 C C . GLN A 1 117 ? -5.383 -8.424 14.305 1.00 81.00 117 GLN A C 1
ATOM 918 O O . GLN A 1 117 ? -5.052 -8.962 13.254 1.00 81.00 117 GLN A O 1
ATOM 923 N N . GLN A 1 118 ? -4.694 -7.403 14.820 1.00 78.69 118 GLN A N 1
ATOM 924 C CA . GLN A 1 118 ? -3.506 -6.824 14.188 1.00 78.69 118 GLN A CA 1
ATOM 925 C C . GLN A 1 118 ? -2.190 -7.479 14.628 1.00 78.69 118 GLN A C 1
ATOM 927 O O . GLN A 1 118 ? -1.125 -7.127 14.122 1.00 78.69 118 GLN A O 1
ATOM 932 N N . ARG A 1 119 ? -2.230 -8.454 15.546 1.00 81.38 119 ARG A N 1
ATOM 933 C CA . ARG A 1 119 ? -1.038 -9.215 15.930 1.00 81.38 119 ARG A CA 1
ATOM 934 C C . ARG A 1 119 ? -0.501 -10.009 14.748 1.00 81.38 119 ARG A C 1
ATOM 936 O O . ARG A 1 119 ? -1.251 -10.667 14.031 1.00 81.38 119 ARG A O 1
ATOM 943 N N . LEU A 1 120 ? 0.826 -10.046 14.638 1.00 75.00 120 LEU A N 1
ATOM 944 C CA . LEU A 1 120 ? 1.513 -10.812 13.600 1.00 75.00 120 LEU A CA 1
ATOM 945 C C . LEU A 1 120 ? 1.083 -12.284 13.590 1.00 75.00 120 LEU A C 1
ATOM 947 O O . LEU A 1 120 ? 0.856 -12.830 12.525 1.00 75.00 120 LEU A O 1
ATOM 951 N N . SER A 1 121 ? 0.874 -12.907 14.754 1.00 80.44 121 SER A N 1
ATOM 952 C CA . SER A 1 121 ? 0.402 -14.297 14.842 1.00 80.44 121 SER A CA 1
ATOM 953 C C . SER A 1 121 ? -0.951 -14.535 14.162 1.00 80.44 121 SER A C 1
ATOM 955 O O . SER A 1 121 ? -1.176 -15.617 13.635 1.00 80.44 121 SER A O 1
ATOM 957 N N . ALA A 1 122 ? -1.847 -13.544 14.179 1.00 81.12 122 ALA A N 1
ATOM 958 C CA . ALA A 1 122 ? -3.154 -13.628 13.531 1.00 81.12 122 ALA A CA 1
ATOM 959 C C . ALA A 1 122 ? -3.073 -13.297 12.032 1.00 81.12 122 ALA A C 1
ATOM 961 O O . ALA A 1 122 ? -3.804 -13.872 11.233 1.00 81.12 122 ALA A O 1
ATOM 962 N N . ARG A 1 123 ? -2.168 -12.388 11.648 1.00 80.31 123 ARG A N 1
ATOM 963 C CA . ARG A 1 123 ? -2.017 -11.908 10.266 1.00 80.31 123 ARG A CA 1
ATOM 964 C C . ARG A 1 123 ? -1.059 -12.736 9.407 1.00 80.31 123 ARG A C 1
ATOM 966 O O . ARG A 1 123 ? -1.141 -12.668 8.185 1.00 80.31 123 ARG A O 1
ATOM 973 N N . TRP A 1 124 ? -0.150 -13.488 10.028 1.00 77.94 124 TRP A N 1
ATOM 974 C CA . TRP A 1 124 ? 0.946 -14.187 9.352 1.00 77.94 124 TRP A CA 1
ATOM 975 C C . TRP A 1 124 ? 0.504 -15.099 8.199 1.00 77.94 124 TRP A C 1
ATOM 977 O O . TRP A 1 124 ? 1.165 -15.047 7.168 1.00 77.94 124 TRP A O 1
ATOM 987 N N . PRO A 1 125 ? -0.590 -15.885 8.301 1.00 79.69 125 PRO A N 1
ATOM 988 C CA . PRO A 1 125 ? -1.015 -16.738 7.192 1.00 79.69 125 PRO A CA 1
ATOM 989 C C . PRO A 1 125 ? -1.302 -15.957 5.903 1.00 79.69 125 PRO A C 1
ATOM 991 O O . PRO A 1 125 ? -0.777 -16.322 4.858 1.00 79.69 125 PRO A O 1
ATOM 994 N N . GLY A 1 126 ? -2.054 -14.853 5.992 1.00 76.25 126 GLY A N 1
ATOM 995 C CA . GLY A 1 126 ? -2.353 -14.006 4.830 1.00 76.25 126 GLY A CA 1
ATOM 996 C C . GLY A 1 126 ? -1.115 -13.273 4.315 1.00 76.25 126 GLY A C 1
ATOM 997 O O . GLY A 1 126 ? -0.835 -13.295 3.127 1.00 76.25 126 GLY A O 1
ATOM 998 N N . ILE A 1 127 ? -0.296 -12.733 5.226 1.00 74.88 127 ILE A N 1
ATOM 999 C CA . ILE A 1 127 ? 0.990 -12.108 4.870 1.00 74.88 127 ILE A CA 1
ATOM 1000 C C . ILE A 1 127 ? 1.883 -13.081 4.088 1.00 74.88 127 ILE A C 1
ATOM 1002 O O . ILE A 1 127 ? 2.521 -12.690 3.116 1.00 74.88 127 ILE A O 1
ATOM 1006 N N . ALA A 1 128 ? 1.967 -14.340 4.523 1.00 77.31 128 ALA A N 1
ATOM 1007 C CA . ALA A 1 128 ? 2.782 -15.348 3.859 1.00 77.31 128 ALA A CA 1
ATOM 1008 C C . ALA A 1 128 ? 2.222 -15.714 2.478 1.00 77.31 128 ALA A C 1
ATOM 1010 O O . ALA A 1 128 ? 2.999 -15.920 1.551 1.00 77.31 128 ALA A O 1
ATOM 1011 N N . GLU A 1 129 ? 0.900 -15.783 2.332 1.00 78.69 129 GLU A N 1
ATOM 1012 C CA . GLU A 1 129 ? 0.242 -16.032 1.047 1.00 78.69 129 GLU A CA 1
ATOM 1013 C C . GLU A 1 129 ? 0.531 -14.914 0.034 1.00 78.69 129 GLU A C 1
ATOM 1015 O O . GLU A 1 129 ? 1.009 -15.193 -1.072 1.00 78.69 129 GLU A O 1
ATOM 1020 N N . ASP A 1 130 ? 0.342 -13.659 0.444 1.00 75.06 130 ASP A N 1
ATOM 1021 C CA . ASP A 1 130 ? 0.581 -12.483 -0.397 1.00 75.06 130 ASP A CA 1
ATOM 1022 C C . ASP A 1 130 ? 2.069 -12.381 -0.792 1.00 75.06 130 ASP A C 1
ATOM 1024 O O . ASP A 1 130 ? 2.408 -12.254 -1.972 1.00 75.06 130 ASP A O 1
ATOM 1028 N N . LEU A 1 131 ? 2.984 -12.551 0.176 1.00 75.06 131 LEU A N 1
ATOM 1029 C CA . LEU A 1 131 ? 4.428 -12.417 -0.052 1.00 75.06 131 LEU A CA 1
ATOM 1030 C C . LEU A 1 131 ? 5.064 -13.551 -0.850 1.00 75.06 131 LEU A C 1
ATOM 1032 O O . LEU A 1 131 ? 6.045 -13.308 -1.554 1.00 75.06 131 LEU A O 1
ATOM 1036 N N . LEU A 1 132 ? 4.599 -14.788 -0.688 1.00 76.19 132 LEU A N 1
ATOM 1037 C CA . LEU A 1 132 ? 5.274 -15.950 -1.270 1.00 76.19 132 LEU A CA 1
ATOM 1038 C C . LEU A 1 132 ? 4.667 -16.385 -2.601 1.00 76.19 132 LEU A C 1
ATOM 1040 O O . LEU A 1 132 ? 5.377 -17.003 -3.392 1.00 76.19 132 LEU A O 1
ATOM 1044 N N . TYR A 1 133 ? 3.389 -16.090 -2.849 1.00 70.06 133 TYR A N 1
ATOM 1045 C CA . TYR A 1 133 ? 2.669 -16.706 -3.964 1.00 70.06 133 TYR A CA 1
ATOM 1046 C C . TYR A 1 133 ? 1.928 -15.724 -4.862 1.00 70.06 133 TYR A C 1
ATOM 1048 O O . TYR A 1 133 ? 1.983 -15.879 -6.080 1.00 70.06 133 TYR A O 1
ATOM 1056 N N . LYS A 1 134 ? 1.203 -14.757 -4.299 1.00 72.38 134 LYS A N 1
ATOM 1057 C CA . LYS A 1 134 ? 0.137 -14.080 -5.049 1.00 72.38 134 LYS A CA 1
ATOM 1058 C C . LYS A 1 134 ? 0.602 -12.881 -5.873 1.00 72.38 134 LYS A C 1
ATOM 1060 O O . LYS A 1 134 ? 0.170 -12.714 -7.010 1.00 72.38 134 LYS A O 1
ATOM 1065 N N . ASP A 1 135 ? 1.500 -12.080 -5.321 1.00 77.94 135 ASP A N 1
ATOM 1066 C CA . ASP A 1 135 ? 1.704 -10.711 -5.808 1.00 77.94 135 ASP A CA 1
ATOM 1067 C C . ASP A 1 135 ? 2.999 -10.529 -6.618 1.00 77.94 135 ASP A C 1
ATOM 1069 O O . ASP A 1 135 ? 3.308 -9.438 -7.106 1.00 77.94 135 ASP A O 1
ATOM 1073 N N . TRP A 1 136 ? 3.744 -11.617 -6.831 1.00 83.56 136 TRP A N 1
ATOM 1074 C CA . TRP A 1 136 ? 4.866 -11.644 -7.765 1.00 83.56 136 TRP A CA 1
ATOM 1075 C C . TRP A 1 136 ? 4.358 -11.688 -9.200 1.00 83.56 136 TRP A C 1
ATOM 1077 O O . TRP A 1 136 ? 3.673 -12.628 -9.600 1.00 83.56 136 TRP A O 1
ATOM 1087 N N . HIS A 1 137 ? 4.746 -10.705 -10.007 1.00 87.56 137 HIS A N 1
ATOM 1088 C CA . HIS A 1 137 ? 4.379 -10.685 -11.417 1.00 87.56 137 HIS A CA 1
ATOM 1089 C C . HIS A 1 137 ? 5.508 -10.166 -12.305 1.00 87.56 137 HIS A C 1
ATOM 1091 O O . HIS A 1 137 ? 6.299 -9.307 -11.919 1.00 87.56 137 HIS A O 1
ATOM 1097 N N . VAL A 1 138 ? 5.577 -10.708 -13.521 1.00 86.50 138 VAL A N 1
ATOM 1098 C CA . VAL A 1 138 ? 6.530 -10.284 -14.549 1.00 86.50 138 VAL A CA 1
ATOM 1099 C C . VAL A 1 138 ? 5.809 -9.363 -15.524 1.00 86.50 138 VAL A C 1
ATOM 1101 O O . VAL A 1 138 ? 4.807 -9.751 -16.123 1.00 86.50 138 VAL A O 1
ATOM 1104 N N . LYS A 1 139 ? 6.326 -8.148 -15.685 1.00 87.56 139 LYS A N 1
ATOM 1105 C CA . LYS A 1 139 ? 5.919 -7.195 -16.716 1.00 87.56 139 LYS A CA 1
ATOM 1106 C C . LYS A 1 139 ? 6.921 -7.243 -17.861 1.00 87.56 139 LYS A C 1
ATOM 1108 O O . LYS A 1 139 ? 8.132 -7.239 -17.637 1.00 87.56 139 LYS A O 1
ATOM 1113 N N . ILE A 1 140 ? 6.394 -7.332 -19.076 1.00 85.94 140 ILE A N 1
ATOM 1114 C CA . ILE A 1 140 ? 7.177 -7.315 -20.308 1.00 85.94 140 ILE A CA 1
ATOM 1115 C C . ILE A 1 140 ? 6.674 -6.143 -21.134 1.00 85.94 140 ILE A C 1
ATOM 1117 O O . ILE A 1 140 ? 5.514 -6.132 -21.549 1.00 85.94 140 ILE A O 1
ATOM 1121 N N . ASP A 1 141 ? 7.561 -5.193 -21.381 1.00 88.56 141 ASP A N 1
ATOM 1122 C CA . ASP A 1 141 ? 7.291 -4.000 -22.168 1.00 88.56 141 ASP A CA 1
ATOM 1123 C C . ASP A 1 141 ? 8.073 -4.082 -23.479 1.00 88.56 141 ASP A C 1
ATOM 1125 O O . ASP A 1 141 ? 9.177 -4.626 -23.530 1.00 88.56 141 ASP A O 1
ATOM 1129 N N . HIS A 1 142 ? 7.502 -3.571 -24.564 1.00 85.88 142 HIS A N 1
ATOM 1130 C CA . HIS A 1 142 ? 8.175 -3.532 -25.856 1.00 85.88 142 HIS A CA 1
ATOM 1131 C C . HIS A 1 142 ? 7.854 -2.227 -26.580 1.00 85.88 142 HIS A C 1
ATOM 1133 O O . HIS A 1 142 ? 6.729 -1.726 -26.524 1.00 85.88 142 HIS A O 1
ATOM 1139 N N . HIS A 1 143 ? 8.861 -1.644 -27.218 1.00 88.12 143 HIS A N 1
ATOM 1140 C CA . HIS A 1 143 ? 8.727 -0.398 -27.950 1.00 88.12 143 HIS A CA 1
ATOM 1141 C C . HIS A 1 143 ? 9.589 -0.417 -29.213 1.00 88.12 143 HIS A C 1
ATOM 1143 O O . HIS A 1 143 ? 10.815 -0.271 -29.162 1.00 88.12 143 HIS A O 1
ATOM 1149 N N . PHE A 1 144 ? 8.922 -0.467 -30.362 1.00 87.81 144 PHE A N 1
ATOM 1150 C CA . PHE A 1 144 ? 9.557 -0.396 -31.671 1.00 87.81 144 PHE A CA 1
ATOM 1151 C C . PHE A 1 144 ? 9.958 1.036 -32.046 1.00 87.81 144 PHE A C 1
ATOM 1153 O O . PHE A 1 144 ? 9.170 1.976 -31.914 1.00 87.81 144 PHE A O 1
ATOM 1160 N N . LYS A 1 145 ? 11.172 1.210 -32.575 1.00 86.31 145 LYS A N 1
ATOM 1161 C CA . LYS A 1 145 ? 11.613 2.444 -33.239 1.00 86.31 145 LYS A CA 1
ATOM 1162 C C . LYS A 1 145 ? 12.013 2.151 -34.691 1.00 86.31 145 LYS A C 1
ATOM 1164 O O . LYS A 1 145 ? 13.007 1.449 -34.900 1.00 86.31 145 LYS A O 1
ATOM 1169 N N . PRO A 1 146 ? 11.283 2.689 -35.687 1.00 80.19 146 PRO A N 1
ATOM 1170 C CA . PRO A 1 146 ? 11.649 2.541 -37.092 1.00 80.19 146 PRO A CA 1
ATOM 1171 C C . PRO A 1 146 ? 12.952 3.284 -37.421 1.00 80.19 146 PRO A C 1
ATOM 1173 O O . PRO A 1 146 ? 13.272 4.299 -36.805 1.00 80.19 146 PRO A O 1
ATOM 1176 N N . ALA A 1 147 ? 13.700 2.777 -38.405 1.00 79.25 147 ALA A N 1
ATOM 1177 C CA . ALA A 1 147 ? 14.968 3.363 -38.861 1.00 79.25 147 ALA A CA 1
ATOM 1178 C C . ALA A 1 147 ? 14.828 4.498 -39.906 1.00 79.25 147 ALA A C 1
ATOM 1180 O O . ALA A 1 147 ? 15.826 4.868 -40.525 1.00 79.25 147 ALA A O 1
ATOM 1181 N N . TRP A 1 148 ? 13.617 5.011 -40.142 1.00 73.44 148 TRP A N 1
ATOM 1182 C CA . TRP A 1 148 ? 13.288 5.950 -41.221 1.00 73.44 148 TRP A CA 1
ATOM 1183 C C . TRP A 1 148 ? 12.425 7.110 -40.731 1.00 73.44 148 TRP A C 1
ATOM 1185 O O . TRP A 1 148 ? 11.629 6.894 -39.788 1.00 73.44 148 TRP A O 1
#

Secondary structure (DSSP, 8-state):
-HHHHHHHHHHSSTTHHHHHHHHHHHH---SSTTPPPHHHHSEEEEEEEEEEEETTEEEEEEEEEEEEEESS-TTSHHHHHHHIIIIIHHHHHHHHHH-HHHHHHHHHS-HHHHHHHHSHHHHHHHHHHIIIIIS-EEEEEEEEEE--

Radius of gyration: 20.49 Å; chains: 1; bounding box: 45×33×64 Å

Sequence (148 aa):
MIKDQYNQMYNHDNPVGKVFTYMMTTVGAASIPGTHTPGEYRPLTFGGDVDVPVAIGTERVGVHVVTPLPDFNITNAQDRWDYVTHDTLPAYQKLLQDHPDQARQIIATPVQDRIAQQRLSARWPGIAEDLLYKDWHVKIDHHFKPAW

Foldseek 3Di:
DVLVVLVVLPPPPPPPSQVVQQVCLLLDDDPFPQFDRLCRVAWDKDWDWDWDDDPFFIKIKIKIKTASRHPDGCSPPVSVVVSCVPTVVVSLVCCCVPPVVVNVVVVPPDPVVVVVCSDCVNSVVVSCCRHPPDPIDMDMDMDTDGPD

pLDDT: mean 77.53, std 12.41, range [46.88, 93.31]